Protein AF-U2RHC7-F1 (afdb_monomer)

Nearest PDB structures (foldseek):
  1wos-assembly1_A  TM=4.453E-01  e=1.044E+00  Thermotoga maritima
  6vl7-assembly1_B  TM=4.200E-01  e=6.538E-01  Pseudoalteromonas luteoviolacea DSM 6061
  6ubn-assembly1_B  TM=4.205E-01  e=1.107E+00  Pseudoalteromonas luteoviolacea DSM 6061
  6vmv-assembly1_D  TM=4.189E-01  e=1.398E+00  Pseudoalteromonas luteoviolacea DSM 6061
  8pk5-assembly1_A  TM=2.889E-01  e=1.107E+00  Homo sapiens

Secondary structure (DSSP, 8-state):
------PPPPP---S---S-HHHHHHHHHT--EEEEE-TTSS-EEEEETTEEEEE--S----TTSSS-----EEEEEGGGTEEEEEEEE-S-HHHHHHHTTEEE-SSSEEEEEEE-TTS-EEEEEEEEEEETTEEEEEE-TT--HHHHHHHHHHTTT-

Sequence (158 aa):
MQGEGLLPPPELKNNTYHGNNKKINSLILSGNKKKMRIKNTNKEILVPEGFDLRESPIFLFNNSLSSVKPLRFYLYYKNEERPLPLYIYTENFEEFSKKENLVKINENTYFNKFEDNSKKIKLDQIIKKIDDNIFAVVNIADMKDISKNFFLELMKDW

Organism: Leptotrichia wadei (strain F0279) (NCBI:txid888055)

Mean predicted aligned error: 10.6 Å

Radius of gyration: 17.32 Å; Cα contacts (8 Å, |Δi|>4): 243; chains: 1; bounding box: 54×44×41 Å

Solvent-accessible surface area (backbone atoms only — not comparable to full-atom values): 9497 Å² total; per-residue (Å²): 137,88,83,78,88,75,73,75,79,78,78,86,76,62,90,50,87,84,64,69,57,68,62,55,50,49,37,56,72,63,70,51,58,40,83,40,70,46,83,99,56,97,49,67,33,47,42,34,60,64,52,47,82,42,74,44,86,62,67,77,82,55,86,82,47,100,57,90,64,75,49,47,29,30,42,28,36,63,92,73,74,39,74,48,70,36,35,37,43,80,49,54,42,68,69,50,50,74,76,42,59,62,43,79,76,52,102,47,34,30,34,35,54,43,72,47,100,83,73,46,81,40,66,35,29,46,34,37,49,66,46,70,44,28,33,37,42,29,71,39,71,70,53,57,68,72,59,52,55,50,53,5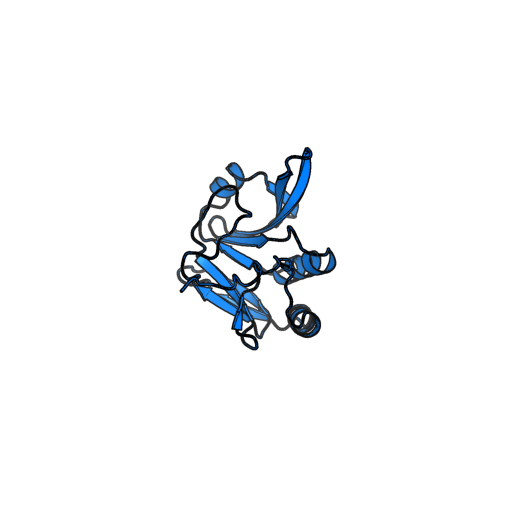2,62,55,51,60,72,69

Foldseek 3Di:
DDDDPDDPDDPPPDPPDPDPCVVVLCQLVVPAWDWDDDPPDPDIFTAGPQKDKDADPQDPAPPPQPDGDGFGIFIARNVVRGTAQKTKFQAFVVVSCVRFQWDDDDDFKTFTWDQDPVRDTARQWIKGDRDRGMIMIGGCRRPDVVVVVSVCSRRVRD

Structure (mmCIF, N/CA/C/O backbone):
data_AF-U2RHC7-F1
#
_entry.id   AF-U2RHC7-F1
#
loop_
_atom_site.group_PDB
_atom_site.id
_atom_site.type_symbol
_atom_site.label_atom_id
_atom_site.label_alt_id
_atom_site.label_comp_id
_atom_site.label_asym_id
_atom_site.label_entity_id
_atom_site.label_seq_id
_atom_site.pdbx_PDB_ins_code
_atom_site.Cartn_x
_atom_site.Cartn_y
_atom_site.Cartn_z
_atom_site.occupancy
_atom_site.B_iso_or_equiv
_atom_site.auth_seq_id
_atom_site.auth_comp_id
_atom_site.auth_asym_id
_atom_site.auth_atom_id
_atom_site.pdbx_PDB_model_num
ATOM 1 N N . MET A 1 1 ? 41.673 -30.422 16.902 1.00 54.91 1 MET A N 1
ATOM 2 C CA . MET A 1 1 ? 40.208 -30.217 16.990 1.00 54.91 1 MET A CA 1
ATOM 3 C C . MET A 1 1 ? 39.956 -28.901 17.718 1.00 54.91 1 MET A C 1
ATOM 5 O O . MET A 1 1 ? 40.801 -28.559 18.531 1.00 54.91 1 MET A O 1
ATOM 9 N N . GLN A 1 2 ? 38.822 -28.241 17.431 1.00 48.22 2 GLN A N 1
ATOM 10 C CA . GLN A 1 2 ? 38.452 -26.821 17.655 1.00 48.22 2 GLN A CA 1
ATOM 11 C C . GLN A 1 2 ? 38.946 -25.917 16.507 1.00 48.22 2 GLN A C 1
ATOM 13 O O . GLN A 1 2 ? 40.134 -25.655 16.404 1.00 48.22 2 GLN A O 1
ATOM 18 N N . GLY A 1 3 ? 38.144 -25.483 15.536 1.00 41.88 3 GLY A N 1
ATOM 19 C CA . GLY A 1 3 ? 36.686 -25.406 15.450 1.00 41.88 3 GLY A CA 1
ATOM 20 C C . GLY A 1 3 ? 36.286 -23.941 15.298 1.00 41.88 3 GLY A C 1
ATOM 21 O O . GLY A 1 3 ? 36.346 -23.200 16.265 1.00 41.88 3 GLY A O 1
ATOM 22 N N . GLU A 1 4 ? 35.895 -23.589 14.073 1.00 41.47 4 GLU A N 1
ATOM 23 C CA . GLU A 1 4 ? 35.060 -22.436 13.709 1.00 41.47 4 GLU A CA 1
ATOM 24 C C . GLU A 1 4 ? 35.689 -21.039 13.823 1.00 41.47 4 GLU A C 1
ATOM 26 O O . GLU A 1 4 ? 35.523 -20.297 14.788 1.00 41.47 4 GLU A O 1
ATOM 31 N N . GLY A 1 5 ? 36.334 -20.633 12.723 1.00 48.38 5 GLY A N 1
ATOM 32 C CA . GLY A 1 5 ? 36.429 -19.225 12.360 1.00 48.38 5 GLY A CA 1
ATOM 33 C C . GLY A 1 5 ? 35.021 -18.677 12.136 1.00 48.38 5 GLY A C 1
ATOM 34 O O . GLY A 1 5 ? 34.437 -18.870 11.071 1.00 48.38 5 GLY A O 1
ATOM 35 N N . LEU A 1 6 ? 34.467 -18.036 13.163 1.00 47.91 6 LEU A N 1
ATOM 36 C CA . LEU A 1 6 ? 33.219 -17.295 13.056 1.00 47.91 6 LEU A CA 1
ATOM 37 C C . LEU A 1 6 ? 33.412 -16.187 12.017 1.00 47.91 6 LEU A C 1
ATOM 39 O O . LEU A 1 6 ? 34.231 -15.283 12.197 1.00 47.91 6 LEU A O 1
ATOM 43 N N . LEU A 1 7 ? 32.663 -16.269 10.916 1.00 46.38 7 LEU A N 1
ATOM 44 C CA . LEU A 1 7 ? 32.474 -15.131 10.024 1.00 46.38 7 LEU A CA 1
ATOM 45 C C . LEU A 1 7 ? 31.970 -13.946 10.864 1.00 46.38 7 LEU A C 1
ATOM 47 O O . LEU A 1 7 ? 31.135 -14.154 11.752 1.00 46.38 7 LEU A O 1
ATOM 51 N N . PRO A 1 8 ? 32.449 -12.713 10.613 1.00 42.97 8 PRO A N 1
ATOM 52 C CA . PRO A 1 8 ? 31.910 -11.549 11.296 1.00 42.97 8 PRO A CA 1
ATOM 53 C C . PRO A 1 8 ? 30.392 -11.498 11.062 1.00 42.97 8 PRO A C 1
ATOM 55 O O . PRO A 1 8 ? 29.935 -11.869 9.973 1.00 42.97 8 PRO A O 1
ATOM 58 N N . PRO A 1 9 ? 29.596 -11.064 12.056 1.00 42.81 9 PRO A N 1
ATOM 59 C CA . PRO A 1 9 ? 28.169 -10.886 11.847 1.00 42.81 9 PRO A CA 1
ATOM 60 C C . PRO A 1 9 ? 27.977 -9.954 10.643 1.00 42.81 9 PRO A C 1
ATOM 62 O O . PRO A 1 9 ? 28.719 -8.973 10.515 1.00 42.81 9 PRO A O 1
ATOM 65 N N . PRO A 1 10 ? 27.039 -10.254 9.729 1.00 35.28 10 PRO A N 1
ATOM 66 C CA . PRO A 1 10 ? 26.828 -9.407 8.570 1.00 35.28 10 PRO A CA 1
ATOM 67 C C . PRO A 1 10 ? 26.472 -8.002 9.055 1.00 35.28 10 PRO A C 1
ATOM 69 O O . PRO A 1 10 ? 25.579 -7.832 9.887 1.00 35.28 10 PRO A O 1
ATOM 72 N N . GLU A 1 11 ? 27.180 -6.995 8.541 1.00 35.78 11 GLU A N 1
ATOM 73 C CA . GLU A 1 11 ? 26.781 -5.606 8.727 1.00 35.78 11 GLU A CA 1
ATOM 74 C C . GLU A 1 11 ? 25.315 -5.471 8.306 1.00 35.78 11 GLU A C 1
ATOM 76 O O . GLU A 1 11 ? 24.948 -5.824 7.180 1.00 35.78 11 GLU A O 1
ATOM 81 N N . LEU A 1 12 ? 24.484 -4.931 9.200 1.00 40.53 12 LEU A N 1
ATOM 82 C CA . LEU A 1 12 ? 23.160 -4.412 8.871 1.00 40.53 12 LEU A CA 1
ATOM 83 C C . LEU A 1 12 ? 23.344 -3.229 7.911 1.00 40.53 12 LEU A C 1
ATOM 85 O O . LEU A 1 12 ? 23.286 -2.061 8.290 1.00 40.53 12 LEU A O 1
ATOM 89 N N . LYS A 1 13 ? 23.604 -3.526 6.637 1.00 32.19 13 LYS A N 1
ATOM 90 C CA . LYS A 1 13 ? 23.530 -2.548 5.559 1.00 32.19 13 LYS A CA 1
ATOM 91 C C . LYS A 1 13 ? 22.058 -2.252 5.331 1.00 32.19 13 LYS A C 1
ATOM 93 O O . LYS A 1 13 ? 21.382 -2.970 4.607 1.00 32.19 13 LYS A O 1
ATOM 98 N N . ASN A 1 14 ? 21.604 -1.222 6.042 1.00 32.25 14 ASN A N 1
ATOM 99 C CA . ASN A 1 14 ? 20.508 -0.310 5.741 1.00 32.25 14 ASN A CA 1
ATOM 100 C C . ASN A 1 14 ? 19.446 -0.855 4.773 1.00 32.25 14 ASN A C 1
ATOM 102 O O . ASN A 1 14 ? 19.696 -1.010 3.578 1.00 32.25 14 ASN A O 1
ATOM 106 N N . ASN A 1 15 ? 18.210 -0.969 5.267 1.00 33.28 15 ASN A N 1
ATOM 107 C CA . ASN A 1 15 ? 16.969 -1.206 4.511 1.00 33.28 15 ASN A CA 1
ATOM 108 C C . ASN A 1 15 ? 16.627 -0.098 3.487 1.00 33.28 15 ASN A C 1
ATOM 110 O O . ASN A 1 15 ? 15.478 0.090 3.088 1.00 33.28 15 ASN A O 1
ATOM 114 N N . THR A 1 16 ? 17.621 0.641 3.009 1.00 39.03 16 THR A N 1
ATOM 115 C CA . THR A 1 16 ? 17.510 1.469 1.824 1.00 39.03 16 THR A CA 1
ATOM 116 C C . THR A 1 16 ? 17.397 0.570 0.607 1.00 39.03 16 THR A C 1
ATOM 118 O O . THR A 1 16 ? 18.320 -0.135 0.221 1.00 39.03 16 THR A O 1
ATOM 121 N N . TYR A 1 17 ? 16.244 0.615 -0.035 1.00 46.31 17 TYR A N 1
ATOM 122 C CA . TYR A 1 17 ? 16.046 0.167 -1.402 1.00 46.31 17 TYR A CA 1
ATOM 123 C C . TYR A 1 17 ? 17.265 0.482 -2.314 1.00 46.31 17 TYR A C 1
ATOM 125 O O . TYR A 1 17 ? 17.527 1.635 -2.659 1.00 46.31 17 TYR A O 1
ATOM 133 N N . HIS A 1 18 ? 18.019 -0.563 -2.679 1.00 44.16 18 HIS A N 1
ATOM 134 C CA . HIS A 1 18 ? 19.231 -0.536 -3.520 1.00 44.16 18 HIS A CA 1
ATOM 135 C C . HIS A 1 18 ? 18.929 -0.936 -4.982 1.00 44.16 18 HIS A C 1
ATOM 137 O O . HIS A 1 18 ? 19.718 -1.645 -5.602 1.00 44.16 18 HIS A O 1
ATOM 143 N N . GLY A 1 19 ? 17.733 -0.638 -5.500 1.00 51.06 19 GLY A N 1
ATOM 144 C CA . GLY A 1 19 ? 17.363 -0.953 -6.888 1.00 51.06 19 GLY A CA 1
ATOM 145 C C . GLY A 1 19 ? 17.966 0.047 -7.877 1.00 51.06 19 GLY A C 1
ATOM 146 O O . GLY A 1 19 ? 18.536 1.065 -7.473 1.00 51.06 19 GLY A O 1
ATOM 147 N N . ASN A 1 20 ? 17.811 -0.181 -9.187 1.00 61.59 20 ASN A N 1
ATOM 148 C CA . ASN A 1 20 ? 18.070 0.878 -10.168 1.00 61.59 20 ASN A CA 1
ATOM 149 C C . ASN A 1 20 ? 16.957 1.939 -10.086 1.00 61.59 20 ASN A C 1
ATOM 151 O O . ASN A 1 20 ? 16.036 1.988 -10.907 1.00 61.59 20 ASN A O 1
ATOM 155 N N . ASN A 1 21 ? 17.054 2.799 -9.068 1.00 62.97 21 ASN A N 1
ATOM 156 C CA . ASN A 1 21 ? 16.058 3.816 -8.735 1.00 62.97 21 ASN A CA 1
ATOM 157 C C . ASN A 1 21 ? 15.745 4.704 -9.941 1.00 62.97 21 ASN A C 1
ATOM 159 O O . ASN A 1 21 ? 14.599 5.075 -10.132 1.00 62.97 21 ASN A O 1
ATOM 163 N N . LYS A 1 22 ? 16.721 4.986 -10.815 1.00 66.81 22 LYS A N 1
ATOM 164 C CA . LYS A 1 22 ? 16.485 5.790 -12.023 1.00 66.81 22 LYS A CA 1
ATOM 165 C C . LYS A 1 22 ? 15.479 5.131 -12.969 1.00 66.81 22 LYS A C 1
ATOM 167 O O . LYS A 1 22 ? 14.553 5.799 -13.419 1.00 66.81 22 LYS A O 1
ATOM 172 N N . LYS A 1 23 ? 15.628 3.832 -13.247 1.00 70.94 23 LYS A N 1
ATOM 173 C CA . LYS A 1 23 ? 14.730 3.102 -14.158 1.00 70.94 23 LYS A CA 1
ATOM 174 C C . LYS A 1 23 ? 13.331 2.950 -13.563 1.00 70.94 23 LYS A C 1
ATOM 176 O O . LYS A 1 23 ? 12.343 3.161 -14.253 1.00 70.94 23 LYS A O 1
ATOM 181 N N . ILE A 1 24 ? 13.251 2.640 -12.274 1.00 71.25 24 ILE A N 1
ATOM 182 C CA . ILE A 1 24 ? 11.979 2.444 -11.568 1.00 71.25 24 ILE A CA 1
ATOM 183 C C . ILE A 1 24 ? 11.229 3.770 -11.388 1.00 71.25 24 ILE A C 1
ATOM 185 O O . ILE A 1 24 ? 10.031 3.831 -11.661 1.00 71.25 24 ILE A O 1
ATOM 189 N N . ASN A 1 25 ? 11.938 4.852 -11.060 1.00 68.81 25 ASN A N 1
ATOM 190 C CA . ASN A 1 25 ? 11.371 6.200 -11.054 1.00 68.81 25 ASN A CA 1
ATOM 191 C C . ASN A 1 25 ? 10.879 6.589 -12.449 1.00 68.81 25 ASN A C 1
ATOM 193 O O . ASN A 1 25 ? 9.768 7.086 -12.577 1.00 68.81 25 ASN A O 1
ATOM 197 N N . SER A 1 26 ? 11.658 6.314 -13.501 1.00 72.50 26 SER A N 1
ATOM 198 C CA . SER A 1 26 ? 11.240 6.603 -14.875 1.00 72.50 26 SER A CA 1
ATOM 199 C C . SER A 1 26 ? 9.975 5.844 -15.275 1.00 72.50 26 SER A C 1
ATOM 201 O O . SER A 1 26 ? 9.137 6.423 -15.952 1.00 72.50 26 SER A O 1
ATOM 203 N N . LEU A 1 27 ? 9.815 4.580 -14.869 1.00 74.12 27 LEU A N 1
ATOM 204 C CA . LEU A 1 27 ? 8.605 3.800 -15.155 1.00 74.12 27 LEU A CA 1
ATOM 205 C C . LEU A 1 27 ? 7.378 4.386 -14.455 1.00 74.12 27 LEU A C 1
ATOM 207 O O . LEU A 1 27 ? 6.340 4.567 -15.083 1.00 74.12 27 LEU A O 1
ATOM 211 N N . ILE A 1 28 ? 7.511 4.746 -13.180 1.00 72.75 28 ILE A N 1
ATOM 212 C CA . ILE A 1 28 ? 6.417 5.330 -12.394 1.00 72.75 28 ILE A CA 1
ATOM 213 C C . ILE A 1 28 ? 6.013 6.709 -12.912 1.00 72.75 28 ILE A C 1
ATOM 215 O O . ILE A 1 28 ? 4.823 7.002 -13.011 1.00 72.75 28 ILE A O 1
ATOM 219 N N . LEU A 1 29 ? 6.994 7.517 -13.309 1.00 72.44 29 LEU A N 1
ATOM 220 C CA . LEU A 1 29 ? 6.779 8.858 -13.849 1.00 72.44 29 LEU A CA 1
ATOM 221 C C . LEU A 1 29 ? 6.404 8.863 -15.339 1.00 72.44 29 LEU A C 1
ATOM 223 O O . LEU A 1 29 ? 5.986 9.899 -15.843 1.00 72.44 29 LEU A O 1
ATOM 227 N N . SER A 1 30 ? 6.527 7.733 -16.050 1.00 76.62 30 SER A N 1
ATOM 228 C CA . SER A 1 30 ? 6.186 7.644 -17.481 1.00 76.62 30 SER A CA 1
ATOM 229 C C . SER A 1 30 ? 4.695 7.829 -17.768 1.00 76.62 30 SER A C 1
ATOM 231 O O . SER A 1 30 ? 4.319 8.049 -18.914 1.00 76.62 30 SER A O 1
ATOM 233 N N . GLY A 1 31 ? 3.839 7.703 -16.748 1.00 70.81 31 GLY A N 1
ATOM 234 C CA . GLY A 1 31 ? 2.384 7.769 -16.888 1.00 70.81 31 GLY A CA 1
ATOM 235 C C . GLY A 1 31 ? 1.746 6.501 -17.468 1.00 70.81 31 GLY A C 1
ATOM 236 O O . GLY A 1 31 ? 0.536 6.331 -17.334 1.00 70.81 31 GLY A O 1
ATOM 237 N N . ASN A 1 32 ? 2.531 5.576 -18.031 1.00 85.12 32 ASN A N 1
ATOM 238 C CA . ASN A 1 32 ? 2.027 4.305 -18.548 1.00 85.12 32 ASN A CA 1
ATOM 239 C C . ASN A 1 32 ? 1.640 3.384 -17.388 1.00 85.12 32 ASN A C 1
ATOM 241 O O . ASN A 1 32 ? 2.493 2.824 -16.690 1.00 85.12 32 ASN A O 1
ATOM 245 N N . LYS A 1 33 ? 0.331 3.246 -17.172 1.00 89.38 33 LYS A N 1
ATOM 246 C CA . LYS A 1 33 ? -0.260 2.451 -16.095 1.00 89.38 33 LYS A CA 1
ATOM 247 C C . LYS A 1 33 ? -1.209 1.417 -16.675 1.00 89.38 33 LYS A C 1
ATOM 249 O O . LYS A 1 33 ? -1.959 1.686 -17.608 1.00 89.38 33 LYS A O 1
ATOM 254 N N . LYS A 1 34 ? -1.224 0.245 -16.054 1.00 91.62 34 LYS A N 1
ATOM 255 C CA . LYS A 1 34 ? -2.187 -0.820 -16.313 1.00 91.62 34 LYS A CA 1
ATOM 256 C C . LYS A 1 34 ? -3.130 -0.972 -15.129 1.00 91.62 34 LYS A C 1
ATOM 258 O O . LYS A 1 34 ? -2.739 -0.802 -13.973 1.00 91.62 34 LYS A O 1
ATOM 263 N N . LYS A 1 35 ? -4.371 -1.354 -15.418 1.00 92.69 35 LYS A N 1
ATOM 264 C CA . LYS A 1 35 ? -5.314 -1.774 -14.382 1.00 92.69 35 LYS A CA 1
ATOM 265 C C . LYS A 1 35 ? -4.919 -3.144 -13.857 1.00 92.69 35 LYS A C 1
ATOM 267 O O . LYS A 1 35 ? -4.587 -4.050 -14.620 1.00 92.69 35 LYS A O 1
ATOM 272 N N . MET A 1 36 ? -4.959 -3.283 -12.544 1.00 90.50 36 MET A N 1
ATOM 273 C CA . MET A 1 36 ? -4.659 -4.521 -11.851 1.00 90.50 36 MET A CA 1
ATOM 274 C C . MET A 1 36 ? -5.734 -4.804 -10.820 1.00 90.50 36 MET A C 1
ATOM 276 O O . MET A 1 36 ? -5.927 -4.023 -9.891 1.00 90.50 36 MET A O 1
ATOM 280 N N . ARG A 1 37 ? -6.411 -5.943 -10.969 1.00 90.44 37 ARG A N 1
ATOM 281 C CA . ARG A 1 37 ? -7.380 -6.420 -9.988 1.00 90.44 37 ARG A CA 1
ATOM 282 C C . ARG A 1 37 ? -6.652 -6.972 -8.769 1.00 90.44 37 ARG A C 1
ATOM 284 O O . ARG A 1 37 ? -5.789 -7.841 -8.899 1.00 90.44 37 ARG A O 1
ATOM 291 N N . ILE A 1 38 ? -7.034 -6.514 -7.584 1.00 86.88 38 ILE A N 1
ATOM 292 C CA . ILE A 1 38 ? -6.567 -7.107 -6.332 1.00 86.88 38 ILE A CA 1
ATOM 293 C C . ILE A 1 38 ? -7.279 -8.453 -6.192 1.00 86.88 38 ILE A C 1
ATOM 295 O O . ILE A 1 38 ? -8.510 -8.512 -6.105 1.00 86.88 38 ILE A O 1
ATOM 299 N N . LYS A 1 39 ? -6.509 -9.546 -6.242 1.00 82.44 39 LYS A N 1
ATOM 300 C CA . LYS A 1 39 ? -7.035 -10.917 -6.238 1.00 82.44 39 LYS A CA 1
ATOM 301 C C . LYS A 1 39 ? -7.970 -11.129 -5.041 1.00 82.44 39 LYS A C 1
ATOM 303 O O . LYS A 1 39 ? -7.735 -10.607 -3.956 1.00 82.44 39 LYS A O 1
ATOM 308 N N . ASN A 1 40 ? -9.041 -11.892 -5.256 1.00 81.75 40 ASN A N 1
ATOM 309 C CA . ASN A 1 40 ? -10.118 -12.128 -4.283 1.00 81.75 40 ASN A CA 1
ATOM 310 C C . ASN A 1 40 ? -10.923 -10.872 -3.889 1.00 81.75 40 ASN A C 1
ATOM 312 O O . ASN A 1 40 ? -11.631 -10.886 -2.887 1.00 81.75 40 ASN A O 1
ATOM 316 N N . THR A 1 41 ? -10.852 -9.795 -4.678 1.00 82.88 41 THR A N 1
ATOM 317 C CA . THR A 1 41 ? -11.681 -8.590 -4.510 1.00 82.88 41 THR A CA 1
ATOM 318 C C . THR A 1 41 ? -12.217 -8.117 -5.867 1.00 82.88 41 THR A C 1
ATOM 320 O O . THR A 1 41 ? -11.746 -8.560 -6.916 1.00 82.88 41 THR A O 1
ATOM 323 N N . ASN A 1 42 ? -13.190 -7.204 -5.877 1.00 88.25 42 ASN A N 1
ATOM 324 C CA . ASN A 1 42 ? -13.666 -6.532 -7.099 1.00 88.25 42 ASN A CA 1
ATOM 325 C C . ASN A 1 42 ? -12.987 -5.172 -7.333 1.00 88.25 42 ASN A C 1
ATOM 327 O O . ASN A 1 42 ? -13.469 -4.379 -8.135 1.00 88.25 42 ASN A O 1
ATOM 331 N N . LYS A 1 43 ? -11.901 -4.879 -6.609 1.00 89.94 43 LYS A N 1
ATOM 332 C CA . LYS A 1 43 ? -11.207 -3.594 -6.681 1.00 89.94 43 LYS A CA 1
ATOM 333 C C . LYS A 1 43 ? -10.021 -3.674 -7.629 1.00 89.94 43 LYS A C 1
ATOM 335 O O . LYS A 1 43 ? -9.326 -4.690 -7.706 1.00 89.94 43 LYS A O 1
ATOM 340 N N . GLU A 1 44 ? -9.808 -2.578 -8.340 1.00 91.38 44 GLU A N 1
ATOM 341 C CA . GLU A 1 44 ? -8.722 -2.401 -9.292 1.00 91.38 44 GLU A CA 1
ATOM 342 C C . GLU A 1 44 ? -7.875 -1.202 -8.881 1.00 91.38 44 GLU A C 1
ATOM 344 O O . GLU A 1 44 ? -8.406 -0.211 -8.389 1.00 91.38 44 GLU A O 1
ATOM 349 N N . ILE A 1 45 ? -6.568 -1.295 -9.112 1.00 89.94 45 ILE A N 1
ATOM 350 C CA . ILE A 1 45 ? -5.610 -0.202 -8.926 1.00 89.94 45 ILE A CA 1
ATOM 351 C C . ILE A 1 45 ? -4.831 0.040 -10.220 1.00 89.94 45 ILE A C 1
ATOM 353 O O . ILE A 1 45 ? -4.631 -0.880 -11.021 1.00 89.94 45 ILE A O 1
ATOM 357 N N . LEU A 1 46 ? -4.385 1.279 -10.431 1.00 90.81 46 LEU A N 1
ATOM 358 C CA . LEU A 1 46 ? -3.573 1.664 -11.585 1.00 90.81 46 LEU A CA 1
ATOM 359 C C . LEU A 1 46 ? -2.084 1.560 -11.269 1.00 90.81 46 LEU A C 1
ATOM 361 O O . LEU A 1 46 ? -1.488 2.436 -10.650 1.00 90.81 46 LEU A O 1
ATOM 365 N N . VAL A 1 47 ? -1.460 0.490 -11.735 1.00 88.06 47 VAL A N 1
ATOM 366 C CA . VAL A 1 47 ? -0.061 0.177 -11.447 1.00 88.06 47 VAL A CA 1
ATOM 367 C C . VAL A 1 47 ? 0.795 0.486 -12.679 1.00 88.06 47 VAL A C 1
ATOM 369 O O . VAL A 1 47 ? 0.390 0.121 -13.782 1.00 88.06 47 VAL A O 1
ATOM 372 N N . PRO A 1 48 ? 1.977 1.111 -12.541 1.00 86.94 48 PRO A N 1
ATOM 373 C CA . PRO A 1 48 ? 2.858 1.347 -13.677 1.00 86.94 48 PRO A CA 1
ATOM 374 C C . PRO A 1 48 ? 3.232 0.055 -14.409 1.00 86.94 48 PRO A C 1
ATOM 376 O O . PRO A 1 48 ? 3.401 -1.013 -13.806 1.00 86.94 48 PRO A O 1
ATOM 379 N N . GLU A 1 49 ? 3.389 0.152 -15.725 1.00 87.06 49 GLU A N 1
ATOM 380 C CA . GLU A 1 49 ? 3.851 -0.977 -16.525 1.00 87.06 49 GLU A CA 1
ATOM 381 C C . GLU A 1 49 ? 5.233 -1.466 -16.053 1.00 87.06 49 GLU A C 1
ATOM 383 O O . GLU A 1 49 ? 6.102 -0.693 -15.653 1.00 87.06 49 GLU A O 1
ATOM 388 N N . GLY A 1 50 ? 5.427 -2.787 -16.040 1.00 84.81 50 GLY A N 1
ATOM 389 C CA . GLY A 1 50 ? 6.624 -3.430 -15.479 1.00 84.81 50 GLY A CA 1
ATOM 390 C C . GLY A 1 50 ? 6.513 -3.828 -14.002 1.00 84.81 50 GLY A C 1
ATOM 391 O O . GLY A 1 50 ? 7.320 -4.637 -13.541 1.00 84.81 50 GLY A O 1
ATOM 392 N N . PHE A 1 51 ? 5.493 -3.354 -13.283 1.00 87.38 51 PHE A N 1
ATOM 393 C CA . PHE A 1 51 ? 5.154 -3.844 -11.944 1.00 87.38 5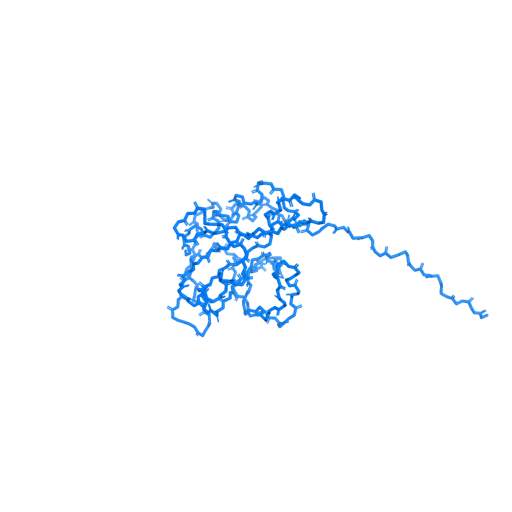1 PHE A CA 1
ATOM 394 C C . PHE A 1 51 ? 4.004 -4.839 -11.979 1.00 87.38 51 PHE A C 1
ATOM 396 O O . PHE A 1 51 ? 3.243 -4.911 -12.948 1.00 87.38 51 PHE A O 1
ATOM 403 N N . ASP A 1 52 ? 3.886 -5.644 -10.931 1.00 88.50 52 ASP A N 1
ATOM 404 C CA . ASP A 1 52 ? 2.831 -6.640 -10.794 1.00 88.50 52 ASP A CA 1
ATOM 405 C C . ASP A 1 52 ? 2.585 -6.969 -9.319 1.00 88.50 52 ASP A C 1
ATOM 407 O O . ASP A 1 52 ? 3.389 -6.619 -8.452 1.00 88.50 52 ASP A O 1
ATOM 411 N N . LEU A 1 53 ? 1.440 -7.579 -9.034 1.00 87.31 53 LEU A N 1
ATOM 412 C CA . LEU A 1 53 ? 0.967 -7.844 -7.680 1.00 87.31 53 LEU A CA 1
ATOM 413 C C . LEU A 1 53 ? 1.140 -9.334 -7.382 1.00 87.31 53 LEU A C 1
ATOM 415 O O . LEU A 1 53 ? 0.612 -10.174 -8.109 1.00 87.31 53 LEU A O 1
ATOM 419 N N . ARG A 1 54 ? 1.877 -9.670 -6.321 1.00 84.56 54 ARG A N 1
ATOM 420 C CA . ARG A 1 54 ? 2.049 -11.056 -5.856 1.00 84.56 54 ARG A CA 1
ATOM 421 C C . ARG A 1 54 ? 1.426 -11.226 -4.478 1.00 84.56 54 ARG A C 1
ATOM 423 O O . ARG A 1 54 ? 1.435 -10.301 -3.665 1.00 84.56 54 ARG A O 1
ATOM 430 N N . GLU A 1 55 ? 0.884 -12.415 -4.229 1.00 77.94 55 GLU A N 1
ATOM 431 C CA . GLU A 1 55 ? 0.517 -12.833 -2.875 1.00 77.94 55 GLU A CA 1
ATOM 432 C C . GLU A 1 55 ? 1.787 -12.941 -2.038 1.00 77.94 55 GLU A C 1
ATOM 434 O O . GLU A 1 55 ? 2.793 -13.499 -2.482 1.00 77.94 55 GLU A O 1
ATOM 439 N N . SER A 1 56 ? 1.755 -12.366 -0.839 1.00 69.44 56 SER A N 1
ATOM 440 C CA . SER A 1 56 ? 2.890 -12.456 0.070 1.00 69.44 56 SER A CA 1
ATOM 441 C C . SER A 1 56 ? 2.974 -13.878 0.631 1.00 69.44 56 SER A C 1
ATOM 443 O O . SER A 1 56 ? 1.960 -14.380 1.124 1.00 69.44 56 SER A O 1
ATOM 445 N N . PRO A 1 57 ? 4.149 -14.534 0.621 1.00 61.09 57 PRO A N 1
ATOM 446 C CA . PRO A 1 57 ? 4.363 -15.786 1.337 1.00 61.09 57 PRO A CA 1
ATOM 447 C C . PRO A 1 57 ? 4.445 -15.510 2.850 1.00 61.09 57 PRO A C 1
ATOM 449 O O . PRO A 1 57 ? 5.502 -15.622 3.450 1.00 61.09 57 PRO A O 1
ATOM 452 N N . ILE A 1 58 ? 3.318 -15.091 3.437 1.00 52.81 58 ILE A N 1
ATOM 453 C CA . ILE A 1 58 ? 2.893 -15.059 4.852 1.00 52.81 58 ILE A CA 1
ATOM 454 C C . ILE A 1 58 ? 3.809 -14.337 5.881 1.00 52.81 58 ILE A C 1
ATOM 456 O O . ILE A 1 58 ? 3.290 -13.849 6.879 1.00 52.81 58 ILE A O 1
ATOM 460 N N . PHE A 1 59 ? 5.111 -14.128 5.651 1.00 49.62 59 PHE A N 1
ATOM 461 C CA . PHE A 1 59 ? 6.061 -13.657 6.675 1.00 49.62 59 PHE A CA 1
ATOM 462 C C . PHE A 1 59 ? 7.121 -12.660 6.176 1.00 49.62 59 PHE A C 1
ATOM 464 O O . PHE A 1 59 ? 8.282 -12.718 6.579 1.00 49.62 59 PHE A O 1
ATOM 471 N N . LEU A 1 60 ? 6.754 -11.688 5.338 1.00 46.28 60 LEU A N 1
ATOM 472 C CA . LEU A 1 60 ? 7.587 -10.484 5.248 1.00 46.28 60 LEU A CA 1
ATOM 473 C C . LEU A 1 60 ? 7.295 -9.637 6.497 1.00 46.28 60 LEU A C 1
ATOM 475 O O . LEU A 1 60 ? 6.244 -9.017 6.622 1.00 46.28 60 LEU A O 1
ATOM 479 N N . PHE A 1 61 ? 8.192 -9.700 7.480 1.00 43.44 61 PHE A N 1
ATOM 480 C CA . PHE A 1 61 ? 8.084 -8.952 8.729 1.00 43.44 61 PHE A CA 1
ATOM 481 C C . PHE A 1 61 ? 7.931 -7.459 8.437 1.00 43.44 61 PHE A C 1
ATOM 483 O O . PHE A 1 61 ? 8.879 -6.771 8.062 1.00 43.44 61 PHE A O 1
ATOM 490 N N . ASN A 1 62 ? 6.722 -6.943 8.626 1.00 46.75 62 ASN A N 1
ATOM 491 C CA . ASN A 1 62 ? 6.509 -5.516 8.723 1.00 46.75 62 ASN A CA 1
ATOM 492 C C . ASN A 1 62 ? 6.751 -5.121 10.187 1.00 46.75 62 ASN A C 1
ATOM 494 O O . ASN A 1 62 ? 5.812 -5.020 10.967 1.00 46.75 62 ASN A O 1
ATOM 498 N N . ASN A 1 63 ? 8.013 -4.877 10.553 1.00 46.81 63 ASN A N 1
ATOM 499 C CA . ASN A 1 63 ? 8.390 -4.312 11.862 1.00 46.81 63 ASN A CA 1
ATOM 500 C C . ASN A 1 63 ? 7.892 -2.867 12.067 1.00 46.81 63 ASN A C 1
ATOM 502 O O . ASN A 1 63 ? 8.274 -2.219 13.033 1.00 46.81 63 ASN A O 1
ATOM 506 N N . SER A 1 64 ? 7.100 -2.329 11.139 1.00 48.81 64 SER A N 1
ATOM 507 C CA . SER A 1 64 ? 6.613 -0.951 11.179 1.00 48.81 64 SER A CA 1
ATOM 508 C C . SER A 1 64 ? 5.116 -0.832 11.447 1.00 48.81 64 SER A C 1
ATOM 510 O O . SER A 1 64 ? 4.618 0.282 11.474 1.00 48.81 64 SER A O 1
ATOM 512 N N . LEU A 1 65 ? 4.389 -1.935 11.645 1.00 56.12 65 LEU A N 1
ATOM 513 C CA . LEU A 1 65 ? 3.071 -1.883 12.284 1.00 56.12 65 LEU A CA 1
ATOM 514 C C . LEU A 1 65 ? 3.221 -2.132 13.783 1.00 56.12 65 LEU A C 1
ATOM 516 O O . LEU A 1 65 ? 4.098 -2.890 14.196 1.00 56.12 65 LEU A O 1
ATOM 520 N N . SER A 1 66 ? 2.326 -1.555 14.589 1.00 53.16 66 SER A N 1
ATOM 521 C CA . SER A 1 66 ? 2.281 -1.815 16.037 1.00 53.16 66 SER A CA 1
ATOM 522 C C . SER A 1 66 ? 2.042 -3.301 16.368 1.00 53.16 66 SER A C 1
ATOM 524 O O . SER A 1 66 ? 2.338 -3.759 17.470 1.00 53.16 66 SER A O 1
ATOM 526 N N . SER A 1 67 ? 1.528 -4.072 15.401 1.00 53.34 67 SER A N 1
ATOM 527 C CA . SER A 1 67 ? 1.259 -5.506 15.499 1.00 53.34 67 SER A CA 1
ATOM 528 C C . SER A 1 67 ? 1.712 -6.254 14.240 1.00 53.34 67 SER A C 1
ATOM 530 O O . SER A 1 67 ? 1.545 -5.773 13.119 1.00 53.34 67 SER A O 1
ATOM 532 N N . VAL A 1 68 ? 2.268 -7.460 14.415 1.00 54.91 68 VAL A N 1
ATOM 533 C CA . VAL A 1 68 ? 2.598 -8.363 13.300 1.00 54.91 68 VAL A CA 1
ATOM 534 C C . VAL A 1 68 ? 1.300 -8.781 12.614 1.00 54.91 68 VAL A C 1
ATOM 536 O O . VAL A 1 68 ? 0.435 -9.393 13.240 1.00 54.91 68 VAL A O 1
ATOM 539 N N . LYS A 1 69 ? 1.165 -8.466 11.322 1.00 58.88 69 LYS A N 1
ATOM 540 C CA . LYS A 1 69 ? -0.017 -8.809 10.525 1.00 58.88 69 LYS A CA 1
ATOM 541 C C . LYS A 1 69 ? 0.351 -9.608 9.278 1.00 58.88 69 LYS A C 1
ATOM 543 O O . LYS A 1 69 ? 1.389 -9.332 8.671 1.00 58.88 69 LYS A O 1
ATOM 548 N N . PRO A 1 70 ? -0.497 -10.566 8.857 1.00 57.41 70 PRO A N 1
ATOM 549 C CA . PRO A 1 70 ? -0.282 -11.285 7.615 1.00 57.41 70 PRO A CA 1
ATOM 550 C C . PRO A 1 70 ? -0.432 -10.315 6.445 1.00 57.41 70 PRO A C 1
ATOM 552 O O . PRO A 1 70 ? -1.506 -9.774 6.174 1.00 57.41 70 PRO A O 1
ATOM 555 N N . LEU A 1 71 ? 0.672 -10.104 5.741 1.00 63.84 71 LEU A N 1
ATOM 556 C CA . LEU A 1 71 ? 0.673 -9.408 4.467 1.00 63.84 71 LEU A CA 1
ATOM 557 C C . LEU A 1 71 ? -0.146 -10.208 3.457 1.00 63.84 71 LEU A C 1
ATOM 559 O O . LEU A 1 71 ? 0.066 -11.409 3.307 1.00 63.84 71 LEU A O 1
ATOM 563 N N . ARG A 1 72 ? -1.064 -9.548 2.747 1.00 72.31 72 ARG A N 1
ATOM 564 C CA . ARG A 1 72 ? -1.866 -10.208 1.706 1.00 72.31 72 ARG A CA 1
ATOM 565 C C . ARG A 1 72 ? -1.172 -10.123 0.357 1.00 72.31 72 ARG A C 1
ATOM 567 O O . ARG A 1 72 ? -0.917 -11.151 -0.264 1.00 72.31 72 ARG A O 1
ATOM 574 N N . PHE A 1 73 ? -0.803 -8.915 -0.064 1.00 80.88 73 PHE A N 1
ATOM 575 C CA . PHE A 1 73 ? -0.124 -8.705 -1.340 1.00 80.88 73 PHE A CA 1
ATOM 576 C C . PHE A 1 73 ? 1.016 -7.696 -1.238 1.00 80.88 73 PHE A C 1
ATOM 578 O O . PHE A 1 73 ? 1.030 -6.844 -0.350 1.00 80.88 73 PHE A O 1
ATOM 585 N N . TYR A 1 74 ? 1.949 -7.769 -2.183 1.00 81.38 74 TYR A N 1
ATOM 586 C CA . TYR A 1 74 ? 3.013 -6.787 -2.358 1.00 81.38 74 TYR A CA 1
ATOM 587 C C . TYR A 1 74 ? 3.221 -6.478 -3.840 1.00 81.38 74 TYR A C 1
ATOM 589 O O . TYR A 1 74 ? 2.967 -7.318 -4.712 1.00 81.38 74 TYR A O 1
ATOM 597 N N . LEU A 1 75 ? 3.685 -5.260 -4.119 1.00 83.25 75 LEU A N 1
ATOM 598 C CA . LEU A 1 75 ? 4.043 -4.858 -5.474 1.00 83.25 75 LEU A CA 1
ATOM 599 C C . LEU A 1 75 ? 5.490 -5.261 -5.763 1.00 83.25 75 LEU A C 1
ATOM 601 O O . LEU A 1 75 ? 6.378 -5.002 -4.953 1.00 83.25 75 LEU A O 1
ATOM 605 N N . TYR A 1 76 ? 5.746 -5.880 -6.913 1.00 84.44 76 TYR A N 1
ATOM 606 C CA . TYR A 1 76 ? 7.091 -6.289 -7.317 1.00 84.44 76 TYR A CA 1
ATOM 607 C C . TYR A 1 76 ? 7.420 -5.802 -8.724 1.00 84.44 76 TYR A C 1
ATOM 609 O O . TYR A 1 76 ? 6.548 -5.709 -9.591 1.00 84.44 76 TYR A O 1
ATOM 617 N N . TYR A 1 77 ? 8.691 -5.480 -8.949 1.00 80.12 77 TYR A N 1
ATOM 618 C CA . TYR A 1 77 ? 9.191 -5.094 -10.263 1.00 80.12 77 TYR A CA 1
ATOM 619 C C . TYR A 1 77 ? 9.623 -6.343 -11.038 1.00 80.12 77 TYR A C 1
ATOM 621 O O . TYR A 1 77 ? 10.545 -7.039 -10.612 1.00 80.12 77 TYR A O 1
ATOM 629 N N . LYS A 1 78 ? 8.976 -6.631 -12.177 1.00 77.62 78 LYS A N 1
ATOM 630 C CA . LYS A 1 78 ? 9.161 -7.895 -12.918 1.00 77.62 78 LYS A CA 1
ATOM 631 C C . LYS A 1 78 ? 10.597 -8.137 -13.364 1.00 77.62 78 LYS A C 1
ATOM 633 O O . LYS A 1 78 ? 11.075 -9.258 -13.279 1.00 77.62 78 LYS A O 1
ATOM 638 N N . ASN A 1 79 ? 11.278 -7.089 -13.823 1.00 74.75 79 ASN A N 1
ATOM 639 C CA . ASN A 1 79 ? 12.596 -7.232 -14.447 1.00 74.75 79 ASN A CA 1
ATOM 640 C C . ASN A 1 79 ? 13.712 -7.564 -13.447 1.00 74.75 79 ASN A C 1
ATOM 642 O O . ASN A 1 79 ? 14.749 -8.066 -13.861 1.00 74.75 79 ASN A O 1
ATOM 646 N N . GLU A 1 80 ? 13.527 -7.255 -12.161 1.00 69.81 80 GLU A N 1
ATOM 647 C CA . GLU A 1 80 ? 14.515 -7.538 -11.105 1.00 69.81 80 GLU A CA 1
ATOM 648 C C . GLU A 1 80 ? 13.970 -8.523 -10.056 1.00 69.81 80 GLU A C 1
ATOM 650 O O . GLU A 1 80 ? 14.616 -8.739 -9.037 1.00 69.81 80 GLU A O 1
ATOM 655 N N . GLU A 1 81 ? 12.761 -9.065 -10.270 1.00 69.06 81 GLU A N 1
ATOM 656 C CA . GLU A 1 81 ? 12.003 -9.902 -9.321 1.00 69.06 81 GLU A CA 1
ATOM 657 C C . GLU A 1 81 ? 11.998 -9.387 -7.871 1.00 69.06 81 GLU A C 1
ATOM 659 O O . GLU A 1 81 ? 11.878 -10.143 -6.906 1.00 69.06 81 GLU A O 1
ATOM 664 N N . ARG A 1 82 ? 12.108 -8.068 -7.701 1.00 68.94 82 ARG A N 1
ATOM 665 C CA . ARG A 1 82 ? 12.335 -7.460 -6.394 1.00 68.94 82 ARG A CA 1
ATOM 666 C C . ARG A 1 82 ? 11.029 -6.921 -5.812 1.00 68.94 82 ARG A C 1
ATOM 668 O O . ARG A 1 82 ? 10.349 -6.147 -6.496 1.00 68.94 82 ARG A O 1
ATOM 675 N N . PRO A 1 83 ? 10.680 -7.270 -4.559 1.00 72.06 83 PRO A N 1
ATOM 676 C CA . PRO A 1 83 ? 9.562 -6.645 -3.869 1.00 72.06 83 PRO A CA 1
ATOM 677 C C . PRO A 1 83 ? 9.868 -5.169 -3.612 1.00 72.06 83 PRO A C 1
ATOM 679 O O . PRO A 1 83 ? 10.960 -4.808 -3.161 1.00 72.06 83 PRO A O 1
ATOM 682 N N . LEU A 1 84 ? 8.887 -4.313 -3.875 1.00 75.75 84 LEU A N 1
ATOM 683 C CA . LEU A 1 84 ? 8.868 -2.979 -3.304 1.00 75.75 84 LEU A CA 1
ATOM 684 C C . LEU A 1 84 ? 8.418 -3.071 -1.841 1.00 75.75 84 LEU A C 1
ATOM 686 O O . LEU A 1 84 ? 7.614 -3.941 -1.504 1.00 75.75 84 LEU A O 1
ATOM 690 N N . PRO A 1 85 ? 8.870 -2.149 -0.976 1.00 73.50 85 PRO A N 1
ATOM 691 C CA . PRO A 1 85 ? 8.397 -2.020 0.403 1.00 73.50 85 PRO A CA 1
ATOM 692 C C . PRO A 1 85 ? 6.984 -1.409 0.457 1.00 73.50 85 PRO A C 1
ATOM 694 O O . PRO A 1 85 ? 6.720 -0.509 1.248 1.00 73.50 85 PRO A O 1
ATOM 697 N N . LEU A 1 86 ? 6.095 -1.875 -0.423 1.00 80.44 86 LEU A N 1
ATOM 698 C CA . LEU A 1 86 ? 4.698 -1.502 -0.546 1.00 80.44 86 LEU A CA 1
ATOM 699 C C . LEU A 1 86 ? 3.854 -2.764 -0.424 1.00 80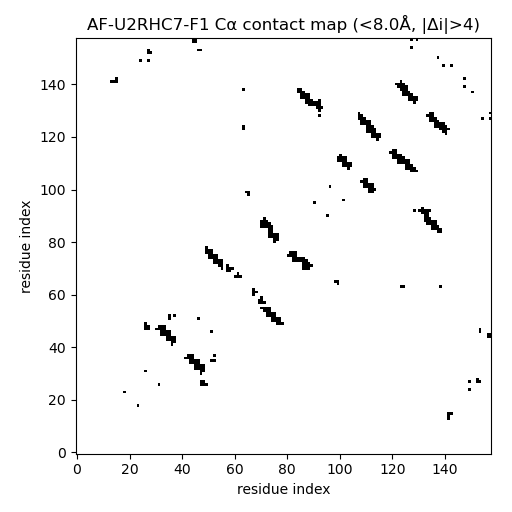.44 86 LEU A C 1
ATOM 701 O O . LEU A 1 86 ? 4.044 -3.739 -1.157 1.00 80.44 86 LEU A O 1
ATOM 705 N N . TYR A 1 87 ? 2.870 -2.691 0.455 1.00 83.44 87 TYR A N 1
ATOM 706 C CA . TYR A 1 87 ? 2.036 -3.810 0.846 1.00 83.44 87 TYR A CA 1
ATOM 707 C C . TYR A 1 87 ? 0.569 -3.447 0.714 1.00 83.44 87 TYR A C 1
ATOM 709 O O . TYR A 1 87 ? 0.199 -2.326 1.038 1.00 83.44 87 TYR A O 1
ATOM 717 N N . ILE A 1 88 ? -0.270 -4.384 0.283 1.00 86.44 88 ILE A N 1
ATOM 718 C CA . ILE A 1 88 ? -1.723 -4.206 0.240 1.00 86.44 88 ILE A CA 1
ATOM 719 C C . ILE A 1 88 ? -2.357 -5.116 1.286 1.00 86.44 88 ILE A C 1
ATOM 721 O O . ILE A 1 88 ? -2.131 -6.331 1.291 1.00 86.44 88 ILE A O 1
ATOM 725 N N . TYR A 1 89 ? -3.170 -4.512 2.144 1.00 86.19 89 TYR A N 1
ATOM 726 C CA . TYR A 1 89 ? -3.978 -5.178 3.153 1.00 86.19 89 TYR A CA 1
ATOM 727 C C . TYR A 1 89 ? -5.436 -5.216 2.714 1.00 86.19 89 TYR A C 1
ATOM 729 O O . TYR A 1 89 ? -5.928 -4.290 2.071 1.00 86.19 89 TYR A O 1
ATOM 737 N N . THR A 1 90 ? -6.118 -6.300 3.077 1.00 86.62 90 THR A N 1
ATOM 738 C CA . THR A 1 90 ? -7.557 -6.476 2.860 1.00 86.62 90 THR A CA 1
ATOM 739 C C . THR A 1 90 ? -8.245 -6.720 4.207 1.00 86.62 90 THR A C 1
ATOM 741 O O . THR A 1 90 ? -8.587 -7.857 4.546 1.00 86.62 90 THR A O 1
ATOM 744 N N . GLU A 1 91 ? -8.336 -5.674 5.021 1.00 86.00 91 GLU A N 1
ATOM 745 C CA . GLU A 1 91 ? -9.019 -5.652 6.319 1.00 86.00 91 GLU A CA 1
ATOM 746 C C . GLU A 1 91 ? -9.719 -4.301 6.503 1.00 86.00 91 GLU A C 1
ATOM 748 O O . GLU A 1 91 ? -9.429 -3.351 5.773 1.00 86.00 91 GLU A O 1
ATOM 753 N N . ASN A 1 92 ? -10.620 -4.210 7.481 1.00 90.75 92 ASN A N 1
ATOM 754 C CA . ASN A 1 92 ? -11.355 -2.983 7.758 1.00 90.75 92 ASN A CA 1
ATOM 755 C C . ASN A 1 92 ? -10.401 -1.833 8.145 1.00 90.75 92 ASN A C 1
ATOM 757 O O . ASN A 1 92 ? -9.673 -1.905 9.139 1.00 90.75 92 ASN A O 1
ATOM 761 N N . PHE A 1 93 ? -10.414 -0.762 7.352 1.00 91.00 93 PHE A N 1
ATOM 762 C CA . PHE A 1 93 ? -9.531 0.388 7.526 1.00 91.00 93 PHE A CA 1
ATOM 763 C C . PHE A 1 93 ? -9.850 1.178 8.796 1.00 91.00 93 PHE A C 1
ATOM 765 O O . PHE A 1 93 ? -8.942 1.694 9.442 1.00 91.00 93 PHE A O 1
ATOM 772 N N . GLU A 1 94 ? -11.124 1.276 9.176 1.00 90.56 94 GLU A N 1
ATOM 773 C CA . GLU A 1 94 ? -11.525 2.017 10.370 1.00 90.56 94 GLU A CA 1
ATOM 774 C C . GLU A 1 94 ? -10.977 1.339 11.634 1.00 90.56 94 GLU A C 1
ATOM 776 O O . GLU A 1 94 ? -10.341 1.991 12.464 1.00 90.56 94 GLU A O 1
ATOM 781 N N . GLU A 1 95 ? -11.130 0.020 11.748 1.00 89.12 95 GLU A N 1
ATOM 782 C CA . GLU A 1 95 ? -10.544 -0.774 12.830 1.00 89.12 95 GLU A CA 1
ATOM 783 C C . GLU A 1 95 ? -9.015 -0.710 12.845 1.00 89.12 95 GLU A C 1
ATOM 785 O O . GLU A 1 95 ? -8.418 -0.608 13.919 1.00 89.12 95 GLU A O 1
ATOM 790 N N . PHE A 1 96 ? -8.380 -0.754 11.670 1.00 85.81 96 PHE A N 1
ATOM 791 C CA . PHE A 1 96 ? -6.938 -0.560 11.534 1.00 85.81 96 PHE A CA 1
ATOM 792 C C . PHE A 1 96 ? -6.515 0.817 12.062 1.00 85.81 96 PHE A C 1
ATOM 794 O O . PHE A 1 96 ? -5.633 0.911 12.913 1.00 85.81 96 PHE A O 1
ATOM 801 N N . SER A 1 97 ? -7.197 1.877 11.627 1.00 85.94 97 SER A N 1
ATOM 802 C CA . SER A 1 97 ? -6.869 3.260 11.979 1.00 85.94 97 SER A CA 1
ATOM 803 C C . SER A 1 97 ? -7.043 3.583 13.463 1.00 85.94 97 SER A C 1
ATOM 805 O O . SER A 1 97 ? -6.369 4.471 13.961 1.00 85.94 97 SER A O 1
ATOM 807 N N . LYS A 1 98 ? -7.914 2.863 14.184 1.00 85.81 98 LYS A N 1
ATOM 808 C CA . LYS A 1 98 ? -8.106 3.032 15.636 1.00 85.81 98 LYS A CA 1
ATOM 809 C C . LYS A 1 98 ? -6.959 2.446 16.462 1.00 85.81 98 LYS A C 1
ATOM 811 O O . LYS A 1 98 ? -6.762 2.853 17.602 1.00 85.81 98 LYS A O 1
ATOM 816 N N . LYS A 1 99 ? -6.247 1.458 15.912 1.00 81.50 99 LYS A N 1
ATOM 817 C CA . LYS A 1 99 ? -5.127 0.760 16.568 1.00 81.50 99 LYS A CA 1
ATOM 818 C C . LYS A 1 99 ? -3.776 1.404 16.259 1.00 81.50 99 LYS A C 1
ATOM 820 O O . LYS A 1 99 ? -2.814 1.165 16.977 1.00 81.50 99 LYS A O 1
ATOM 825 N N . GLU A 1 100 ? -3.712 2.196 15.197 1.00 79.88 100 GLU A N 1
ATOM 826 C CA . GLU A 1 100 ? -2.503 2.864 14.724 1.00 79.88 100 GLU A CA 1
ATOM 827 C C . GLU A 1 100 ? -2.618 4.380 14.933 1.00 79.88 100 GLU A C 1
ATOM 829 O O . GLU A 1 100 ? -3.694 4.960 14.814 1.00 79.88 100 GLU A O 1
ATOM 834 N N . ASN A 1 101 ? -1.507 5.065 15.199 1.00 80.44 101 ASN A N 1
ATOM 835 C CA . ASN A 1 101 ? -1.506 6.516 15.403 1.00 80.44 101 ASN A CA 1
ATOM 836 C C . ASN A 1 101 ? -1.446 7.253 14.057 1.00 80.44 101 ASN A C 1
ATOM 838 O O . ASN A 1 101 ? -0.422 7.835 13.685 1.00 80.44 101 ASN A O 1
ATOM 842 N N . LEU A 1 102 ? -2.542 7.199 13.296 1.00 86.12 102 LEU A N 1
ATOM 843 C CA . LEU A 1 102 ? -2.595 7.764 11.950 1.00 86.12 102 LEU A CA 1
ATOM 844 C C . LEU A 1 102 ? -2.838 9.280 11.948 1.00 86.12 102 LEU A C 1
ATOM 846 O O . LEU A 1 102 ? -3.744 9.794 12.599 1.00 86.12 102 LEU A O 1
ATOM 850 N N . VAL A 1 103 ? -2.075 9.993 11.123 1.00 86.62 103 VAL A N 1
ATOM 851 C CA . VAL A 1 103 ? -2.251 11.417 10.816 1.00 86.62 103 VAL A CA 1
ATOM 852 C C . VAL A 1 103 ? -2.701 11.548 9.365 1.00 86.62 103 VAL A C 1
ATOM 854 O O . VAL A 1 103 ? -1.985 11.137 8.452 1.00 86.62 103 VAL A O 1
ATOM 857 N N . LYS A 1 104 ? -3.884 12.125 9.131 1.00 89.44 104 LYS A N 1
ATOM 858 C CA . LYS A 1 104 ? -4.403 12.366 7.777 1.00 89.44 104 LYS A CA 1
ATOM 859 C C . LYS A 1 104 ? -3.598 13.471 7.085 1.00 89.44 104 LYS A C 1
ATOM 861 O O . LYS A 1 104 ? -3.404 14.538 7.658 1.00 89.44 104 LYS A O 1
ATOM 866 N N . ILE A 1 105 ? -3.170 13.220 5.849 1.00 84.38 105 ILE A N 1
ATOM 867 C CA . ILE A 1 105 ? -2.423 14.181 5.017 1.00 84.38 105 ILE A CA 1
ATOM 868 C C . ILE A 1 105 ? -3.324 14.733 3.911 1.00 84.38 105 ILE A C 1
ATOM 870 O O . ILE A 1 105 ? -3.311 15.924 3.620 1.00 84.38 105 ILE A O 1
ATOM 874 N N . ASN A 1 106 ? -4.105 13.856 3.279 1.00 83.94 106 ASN A N 1
ATOM 875 C CA . ASN A 1 106 ? -5.058 14.185 2.220 1.00 83.94 106 ASN A CA 1
ATOM 876 C C . ASN A 1 106 ? -6.266 13.229 2.306 1.00 83.94 106 ASN A C 1
ATOM 878 O O . ASN A 1 106 ? -6.362 12.452 3.255 1.00 83.94 106 ASN A O 1
ATOM 882 N N . GLU A 1 107 ? -7.209 13.297 1.360 1.00 84.00 107 GLU A N 1
ATOM 883 C CA . GLU A 1 107 ? -8.503 12.601 1.443 1.00 84.00 107 GLU A CA 1
ATOM 884 C C . GLU A 1 107 ? -8.391 11.105 1.782 1.00 84.00 107 GLU A C 1
ATOM 886 O O . GLU A 1 107 ? -9.132 10.646 2.650 1.00 84.00 107 GLU A O 1
ATOM 891 N N . ASN A 1 108 ? -7.398 10.411 1.209 1.00 91.62 108 ASN A N 1
ATOM 892 C CA . ASN A 1 108 ? -7.199 8.964 1.346 1.00 91.62 108 ASN A CA 1
ATOM 893 C C . ASN A 1 108 ? -5.770 8.559 1.748 1.00 91.62 108 ASN A C 1
ATOM 895 O O . ASN A 1 108 ? -5.441 7.377 1.715 1.00 91.62 108 ASN A O 1
ATOM 899 N N . THR A 1 109 ? -4.890 9.495 2.098 1.00 90.44 109 THR A N 1
ATOM 900 C CA . THR A 1 109 ? -3.500 9.212 2.483 1.00 90.44 109 THR A CA 1
ATOM 901 C C . THR A 1 109 ? -3.214 9.694 3.896 1.00 90.44 109 THR A C 1
ATOM 903 O O . THR A 1 109 ? -3.571 10.806 4.294 1.00 90.44 109 THR A O 1
ATOM 906 N N . TYR A 1 110 ? -2.519 8.844 4.637 1.00 89.94 110 TYR A N 1
ATOM 907 C CA . TYR A 1 110 ? -2.220 8.989 6.048 1.00 89.94 110 TYR A CA 1
ATOM 908 C C . TYR A 1 110 ? -0.744 8.678 6.287 1.00 89.94 110 TYR A C 1
ATOM 910 O O . TYR A 1 110 ? -0.149 7.879 5.562 1.00 89.94 110 TYR A O 1
ATOM 918 N N . PHE A 1 111 ? -0.163 9.273 7.321 1.00 86.94 111 PHE A N 1
ATOM 919 C CA . PHE A 1 111 ? 1.097 8.808 7.887 1.00 86.94 111 PHE A CA 1
ATOM 920 C C . PHE A 1 111 ? 0.840 8.075 9.198 1.00 86.94 111 PHE A C 1
ATOM 922 O O . PHE A 1 111 ? -0.012 8.502 9.972 1.00 86.94 111 PHE A O 1
ATOM 929 N N . ASN A 1 112 ? 1.605 7.023 9.477 1.00 81.75 112 ASN A N 1
ATOM 930 C CA . ASN A 1 112 ? 1.686 6.469 10.826 1.00 81.75 112 ASN A CA 1
ATOM 931 C C . ASN A 1 112 ? 2.786 7.180 11.613 1.00 81.75 112 ASN A C 1
ATOM 933 O O . ASN A 1 112 ? 3.886 7.400 11.092 1.00 81.75 112 ASN A O 1
ATOM 937 N N . LYS A 1 113 ? 2.472 7.538 12.854 1.00 72.1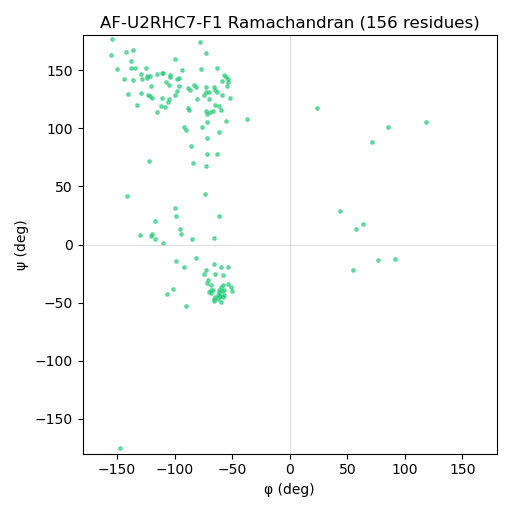9 113 LYS A N 1
ATOM 938 C CA . LYS A 1 113 ? 3.361 8.213 13.787 1.00 72.19 113 LYS A CA 1
ATOM 939 C C . LYS A 1 113 ? 3.782 7.244 14.891 1.00 72.19 113 LYS A C 1
ATOM 941 O O . LYS A 1 113 ? 2.958 6.847 15.712 1.00 72.19 113 LYS A O 1
ATOM 946 N N . PHE A 1 114 ? 5.080 6.975 14.986 1.00 66.75 114 PHE A N 1
ATOM 947 C CA . PHE A 1 114 ? 5.663 6.302 16.144 1.00 66.75 114 PHE A CA 1
ATOM 948 C C . PHE A 1 114 ? 6.462 7.297 16.984 1.00 66.75 114 PHE A C 1
ATOM 950 O O . PHE A 1 114 ? 7.138 8.190 16.461 1.00 66.75 114 PHE A O 1
ATOM 957 N N . GLU A 1 115 ? 6.348 7.171 18.303 1.00 58.38 115 GLU A N 1
ATOM 958 C CA . GLU A 1 115 ? 7.291 7.800 19.221 1.00 58.38 115 GLU A CA 1
ATOM 959 C C . GLU A 1 115 ? 8.453 6.839 19.419 1.00 58.38 115 GLU A C 1
ATOM 961 O O . GLU A 1 115 ? 8.283 5.731 19.922 1.00 58.38 115 GLU A O 1
ATOM 966 N N . ASP A 1 116 ? 9.636 7.264 18.989 1.00 60.66 116 ASP A N 1
ATOM 967 C CA . ASP A 1 116 ? 10.864 6.569 19.344 1.00 60.66 116 ASP A CA 1
ATOM 968 C C . ASP A 1 116 ? 11.201 6.833 20.826 1.00 60.66 116 ASP A C 1
ATOM 970 O O . ASP A 1 116 ? 10.711 7.788 21.437 1.00 60.66 116 ASP A O 1
ATOM 974 N N . ASN A 1 117 ? 12.103 6.037 21.400 1.00 60.78 117 ASN A N 1
ATOM 975 C CA . ASN A 1 117 ? 12.600 6.156 22.776 1.00 60.78 117 ASN A CA 1
ATOM 976 C C . ASN A 1 117 ? 13.139 7.565 23.111 1.00 60.78 117 ASN A C 1
ATOM 978 O O . ASN A 1 117 ? 13.240 7.945 24.276 1.00 60.78 117 ASN A O 1
ATOM 982 N N . SER A 1 118 ? 13.463 8.360 22.086 1.00 61.59 118 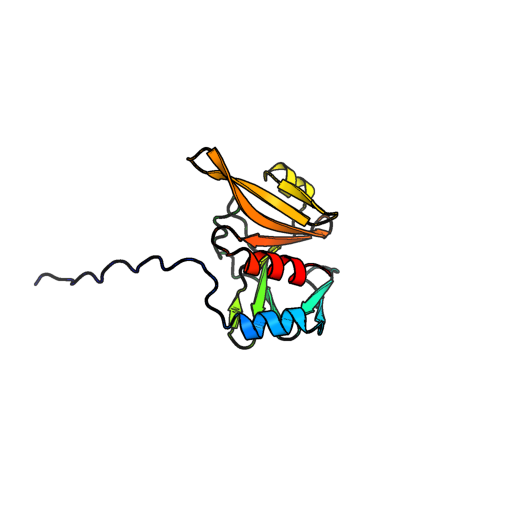SER A N 1
ATOM 983 C CA . SER A 1 118 ? 13.879 9.763 22.176 1.00 61.59 118 SER A CA 1
ATOM 984 C C . SER A 1 118 ? 12.724 10.785 22.239 1.00 61.59 118 SER A C 1
ATOM 986 O O . SER A 1 118 ? 12.986 11.990 22.205 1.00 61.59 118 SER A O 1
ATOM 988 N N . LYS A 1 119 ? 11.456 10.342 22.310 1.00 59.59 119 LYS A N 1
ATOM 989 C CA . LYS A 1 119 ? 10.219 11.158 22.232 1.00 59.59 119 LYS A CA 1
ATOM 990 C C . LYS A 1 119 ? 10.089 11.998 20.955 1.00 59.59 119 LYS A C 1
ATOM 992 O O . LYS A 1 119 ? 9.256 12.901 20.873 1.00 59.59 119 LYS A O 1
ATOM 997 N N . LYS A 1 120 ? 10.917 11.729 19.942 1.00 56.50 120 LYS A N 1
ATOM 998 C CA . LYS A 1 120 ? 10.794 12.350 18.624 1.00 56.50 120 LYS A CA 1
ATOM 999 C C . LYS A 1 120 ? 9.767 11.587 17.802 1.00 56.50 120 LYS A C 1
ATOM 1001 O O . LYS A 1 120 ? 9.745 10.360 17.779 1.00 56.50 120 LYS A O 1
ATOM 1006 N N . ILE A 1 121 ? 8.936 12.355 17.111 1.00 57.44 121 ILE A N 1
ATOM 1007 C CA . ILE A 1 121 ? 7.915 11.862 16.195 1.00 57.44 121 ILE A CA 1
ATOM 1008 C C . ILE A 1 121 ? 8.611 11.325 14.944 1.00 57.44 121 ILE A C 1
ATOM 1010 O O . ILE A 1 121 ? 9.177 12.115 14.184 1.00 57.44 121 ILE A O 1
ATOM 1014 N N . LYS A 1 122 ? 8.555 10.011 14.715 1.00 61.97 122 LYS A N 1
ATOM 1015 C CA . LYS A 1 122 ? 9.029 9.396 13.475 1.00 61.97 122 LYS A CA 1
ATOM 1016 C C . LYS A 1 122 ? 7.828 9.002 12.618 1.00 61.97 12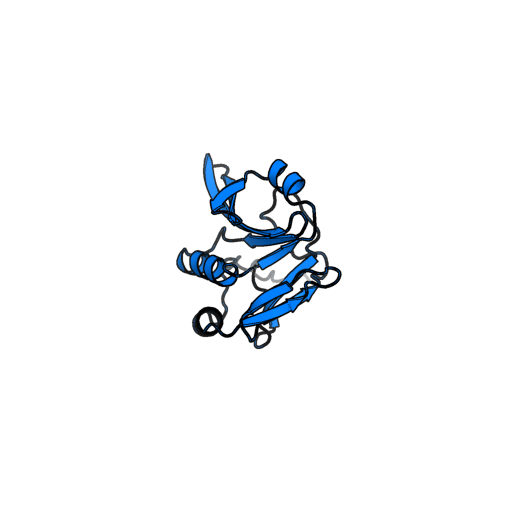2 LYS A C 1
ATOM 1018 O O . LYS A 1 122 ? 6.893 8.350 13.080 1.00 61.97 122 LYS A O 1
ATOM 1023 N N . LEU A 1 123 ? 7.822 9.483 11.376 1.00 68.75 123 LEU A N 1
ATOM 1024 C CA . LEU A 1 123 ? 6.856 9.064 10.367 1.00 68.75 123 LEU A CA 1
ATOM 1025 C C . LEU A 1 123 ? 7.451 7.871 9.633 1.00 68.75 123 LEU A C 1
ATOM 1027 O O . LEU A 1 123 ? 8.295 8.046 8.753 1.00 68.75 123 LEU A O 1
ATOM 1031 N N . ASP A 1 124 ? 7.031 6.675 10.024 1.00 74.81 124 ASP A N 1
ATOM 1032 C CA . ASP A 1 124 ? 7.629 5.442 9.514 1.00 74.81 124 ASP A CA 1
ATOM 1033 C C . ASP A 1 124 ? 6.825 4.817 8.387 1.00 74.81 124 ASP A C 1
ATOM 1035 O O . ASP A 1 124 ? 7.346 3.947 7.696 1.00 74.81 124 ASP A O 1
ATOM 1039 N N . GLN A 1 125 ? 5.576 5.238 8.166 1.00 82.19 125 GLN A N 1
ATOM 1040 C CA . GLN A 1 125 ? 4.742 4.641 7.128 1.00 82.19 125 GLN A CA 1
ATOM 1041 C C . GLN A 1 125 ? 3.836 5.634 6.419 1.00 82.19 125 GLN A C 1
ATOM 1043 O O . GLN A 1 125 ? 3.237 6.489 7.065 1.00 82.19 125 GLN A O 1
ATOM 1048 N N . ILE A 1 126 ? 3.675 5.447 5.108 1.00 86.88 126 ILE A N 1
ATOM 1049 C CA . ILE A 1 126 ? 2.599 6.036 4.303 1.00 86.88 126 ILE A CA 1
ATOM 1050 C C . ILE A 1 126 ? 1.506 4.989 4.147 1.00 86.88 126 ILE A C 1
ATOM 1052 O O . ILE A 1 126 ? 1.789 3.856 3.764 1.00 86.88 126 ILE A O 1
ATOM 1056 N N . ILE A 1 127 ? 0.261 5.380 4.382 1.00 89.69 127 ILE A N 1
ATOM 1057 C CA . ILE A 1 127 ? -0.911 4.536 4.197 1.00 89.69 127 ILE A CA 1
ATOM 1058 C C . ILE A 1 127 ? -1.840 5.212 3.197 1.00 89.69 127 ILE A C 1
ATOM 1060 O O . ILE A 1 127 ? -2.191 6.374 3.374 1.00 89.69 127 ILE A O 1
ATOM 1064 N N . LYS A 1 128 ? -2.251 4.493 2.154 1.00 93.06 128 LYS A N 1
ATOM 1065 C CA . LYS A 1 128 ? -3.240 4.937 1.169 1.00 93.06 128 LYS A CA 1
ATOM 1066 C C . LYS A 1 128 ? -4.474 4.046 1.273 1.00 93.06 128 LYS A C 1
ATOM 1068 O O . LYS A 1 128 ? -4.407 2.859 0.963 1.00 93.06 128 LYS A O 1
ATOM 1073 N N . LYS A 1 129 ? -5.600 4.617 1.691 1.00 93.69 129 LYS A N 1
ATOM 107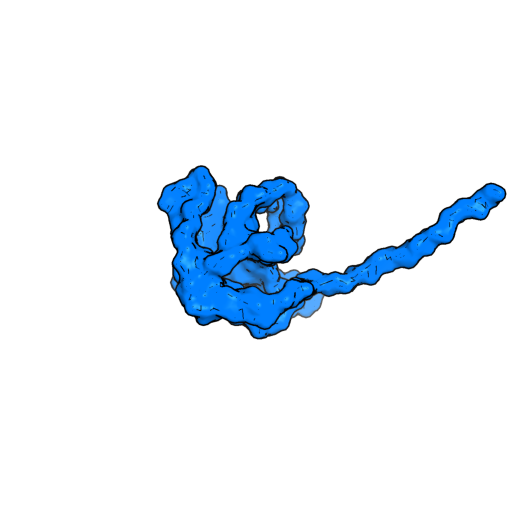4 C CA . LYS A 1 129 ? -6.910 3.970 1.642 1.00 93.69 129 LYS A CA 1
ATOM 1075 C C . LYS A 1 129 ? -7.351 3.850 0.179 1.00 93.69 129 LYS A C 1
ATOM 1077 O O . LYS A 1 129 ? -7.381 4.851 -0.528 1.00 93.69 129 LYS A O 1
ATOM 1082 N N . ILE A 1 130 ? -7.672 2.631 -0.247 1.00 92.31 130 ILE A N 1
ATOM 1083 C CA . ILE A 1 130 ? -8.235 2.316 -1.574 1.00 92.31 130 ILE A CA 1
ATOM 1084 C C . ILE A 1 130 ? -9.748 2.099 -1.433 1.00 92.31 130 ILE A C 1
ATOM 1086 O O . ILE A 1 130 ? -10.542 2.508 -2.274 1.00 92.31 130 ILE A O 1
ATOM 1090 N N .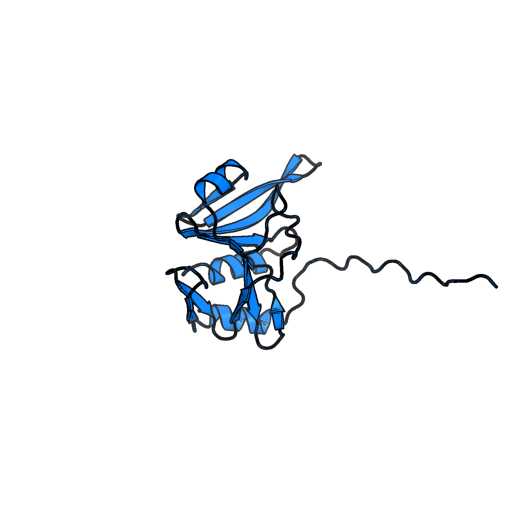 ASP A 1 131 ? -10.155 1.454 -0.339 1.00 92.06 131 ASP A N 1
ATOM 1091 C CA . ASP A 1 131 ? -11.545 1.225 0.037 1.00 92.06 131 ASP A CA 1
ATOM 1092 C C . ASP A 1 131 ? -11.671 1.054 1.559 1.00 92.06 131 ASP A C 1
ATOM 1094 O O . ASP A 1 131 ? -10.671 1.007 2.276 1.00 92.06 131 ASP A O 1
ATOM 1098 N N . ASP A 1 132 ? -12.893 0.905 2.064 1.00 92.94 132 ASP A N 1
ATOM 1099 C CA . ASP A 1 132 ? -13.164 0.637 3.482 1.00 92.94 132 ASP A CA 1
ATOM 1100 C C . ASP A 1 132 ? -12.486 -0.634 3.998 1.00 92.94 132 ASP A C 1
ATOM 1102 O O . ASP A 1 132 ? -12.168 -0.717 5.180 1.00 92.94 132 ASP A O 1
ATOM 1106 N N . ASN A 1 133 ? -12.223 -1.602 3.116 1.00 91.56 133 ASN A N 1
ATOM 1107 C CA . ASN A 1 133 ? -11.585 -2.870 3.468 1.00 91.56 133 ASN A CA 1
ATOM 1108 C C . ASN A 1 133 ? -10.254 -3.112 2.747 1.00 91.56 133 ASN A C 1
ATOM 1110 O O . ASN A 1 133 ? -9.760 -4.237 2.766 1.00 91.56 133 ASN A O 1
ATOM 1114 N N . ILE A 1 134 ? -9.706 -2.114 2.043 1.00 90.94 134 ILE A N 1
ATOM 1115 C CA . ILE A 1 134 ? -8.463 -2.265 1.280 1.00 90.94 134 ILE A CA 1
ATOM 1116 C C . ILE A 1 134 ? -7.612 -1.010 1.410 1.00 90.94 134 ILE A C 1
ATOM 1118 O O . ILE A 1 134 ? -8.064 0.101 1.137 1.00 90.94 134 ILE A O 1
ATOM 1122 N N . PHE A 1 135 ? -6.346 -1.188 1.761 1.00 92.12 135 PHE A N 1
ATOM 1123 C CA . PHE A 1 135 ? -5.395 -0.088 1.836 1.00 92.12 135 PHE A CA 1
ATOM 1124 C C . PHE A 1 135 ? -3.977 -0.561 1.535 1.00 92.12 135 PHE A C 1
ATOM 1126 O O . PHE A 1 135 ? -3.618 -1.715 1.774 1.00 92.12 135 PHE A O 1
ATOM 1133 N N . ALA A 1 136 ? -3.171 0.348 0.997 1.00 89.75 136 ALA A N 1
ATOM 1134 C CA . ALA A 1 136 ? -1.752 0.150 0.771 1.00 89.75 136 ALA A CA 1
ATOM 1135 C C . ALA A 1 136 ? -0.934 0.778 1.906 1.00 89.75 136 ALA A C 1
ATOM 1137 O O . ALA A 1 136 ? -1.279 1.849 2.397 1.00 89.75 136 ALA A O 1
ATOM 1138 N N . VAL A 1 137 ? 0.158 0.130 2.305 1.00 87.19 137 VAL A N 1
ATOM 1139 C CA . VAL A 1 137 ? 1.096 0.595 3.333 1.00 87.19 137 VAL A CA 1
ATOM 1140 C C . VAL A 1 137 ? 2.510 0.525 2.781 1.00 87.19 137 VAL A C 1
ATOM 1142 O O . VAL A 1 137 ? 2.933 -0.512 2.270 1.00 87.19 137 VAL A O 1
ATOM 1145 N N . VAL A 1 138 ? 3.258 1.611 2.930 1.00 82.56 138 VAL A N 1
ATOM 1146 C CA . VAL A 1 138 ? 4.676 1.709 2.579 1.00 82.56 138 VAL A CA 1
ATOM 1147 C C . VAL A 1 138 ? 5.461 2.056 3.830 1.00 82.56 138 VAL A C 1
ATOM 1149 O O . VAL A 1 138 ? 5.158 3.065 4.457 1.00 82.56 138 VAL A O 1
ATOM 1152 N N . ASN A 1 139 ? 6.481 1.269 4.174 1.00 76.44 139 ASN A N 1
ATOM 1153 C CA . ASN A 1 139 ? 7.432 1.649 5.223 1.00 76.44 139 ASN A CA 1
ATOM 1154 C C . ASN A 1 139 ? 8.464 2.626 4.644 1.00 76.44 139 ASN A C 1
ATOM 1156 O O . ASN A 1 139 ? 9.116 2.308 3.654 1.00 76.44 139 ASN A O 1
ATOM 1160 N N . ILE A 1 140 ? 8.612 3.791 5.272 1.00 74.06 140 ILE A N 1
ATOM 1161 C CA . ILE A 1 140 ? 9.521 4.876 4.901 1.00 74.06 140 ILE A CA 1
ATOM 1162 C C . ILE A 1 140 ? 10.544 5.234 5.997 1.00 74.06 140 ILE A C 1
ATOM 1164 O O . ILE A 1 140 ? 11.266 6.219 5.831 1.00 74.06 140 ILE A O 1
ATOM 1168 N N . ALA A 1 141 ? 10.627 4.459 7.085 1.00 65.06 141 ALA A N 1
ATOM 1169 C CA . ALA A 1 141 ? 11.437 4.734 8.279 1.00 65.06 141 ALA A CA 1
ATOM 1170 C C . ALA A 1 141 ? 12.907 5.076 7.979 1.00 65.06 141 ALA A C 1
ATOM 1172 O O . ALA A 1 141 ? 13.490 5.942 8.634 1.00 65.06 141 ALA A O 1
ATOM 1173 N N . ASP A 1 142 ? 13.479 4.423 6.963 1.00 58.19 142 ASP A N 1
ATOM 1174 C CA . ASP A 1 142 ? 14.879 4.575 6.545 1.00 58.19 142 ASP A CA 1
ATOM 1175 C C . ASP A 1 142 ? 15.003 5.140 5.116 1.00 58.19 142 ASP A C 1
ATOM 1177 O O . ASP A 1 142 ? 16.022 4.987 4.437 1.00 58.19 142 ASP A O 1
ATOM 1181 N N . MET A 1 143 ? 13.944 5.787 4.617 1.00 67.44 143 MET A N 1
ATOM 1182 C CA . MET A 1 143 ? 13.906 6.333 3.264 1.00 67.44 143 MET A CA 1
ATOM 1183 C C . MET A 1 143 ? 14.257 7.819 3.218 1.00 67.44 143 MET A C 1
ATOM 1185 O O . MET A 1 143 ? 13.735 8.637 3.975 1.00 67.44 143 MET A O 1
ATOM 1189 N N . LYS A 1 144 ? 15.084 8.188 2.233 1.00 63.94 144 LYS A N 1
ATOM 1190 C CA . LYS A 1 144 ? 15.312 9.591 1.855 1.00 63.94 144 LYS A CA 1
ATOM 1191 C C . LYS A 1 144 ? 14.013 10.221 1.337 1.00 63.94 144 LYS A C 1
ATOM 1193 O O . LYS A 1 144 ? 13.200 9.534 0.721 1.00 63.94 144 LYS A O 1
ATOM 1198 N N . ASP A 1 145 ? 13.853 11.533 1.495 1.00 62.19 145 ASP A N 1
ATOM 1199 C CA . ASP A 1 145 ? 12.612 12.241 1.128 1.00 62.19 145 ASP A CA 1
ATOM 1200 C C . ASP A 1 145 ? 12.218 12.091 -0.350 1.00 62.19 145 ASP A C 1
ATOM 1202 O O . ASP A 1 145 ? 11.040 11.936 -0.665 1.00 62.19 145 ASP A O 1
ATOM 1206 N N . ILE A 1 146 ? 13.197 12.021 -1.258 1.00 61.75 146 ILE A N 1
ATOM 1207 C CA . ILE A 1 146 ? 12.962 11.748 -2.688 1.00 61.75 146 ILE A CA 1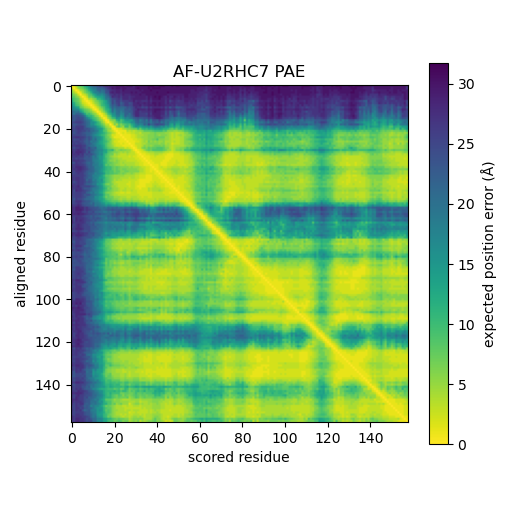
ATOM 1208 C C . ILE A 1 146 ? 12.215 10.418 -2.887 1.00 61.75 146 ILE A C 1
ATOM 1210 O O . ILE A 1 146 ? 11.319 10.327 -3.724 1.00 61.75 146 ILE A O 1
ATOM 1214 N N . SER A 1 147 ? 12.544 9.397 -2.093 1.00 66.38 147 SER A N 1
ATOM 1215 C CA . SER A 1 147 ? 11.867 8.100 -2.144 1.00 66.38 147 SER A CA 1
ATOM 1216 C C . SER A 1 147 ? 10.443 8.175 -1.586 1.00 66.38 147 SER A C 1
ATOM 1218 O O . SER A 1 147 ? 9.569 7.468 -2.074 1.00 66.38 147 SER A O 1
ATOM 1220 N N . LYS A 1 148 ? 10.165 9.056 -0.615 1.00 71.31 148 LYS A N 1
ATOM 1221 C CA . LYS A 1 148 ? 8.806 9.254 -0.078 1.00 71.31 148 LYS A CA 1
ATOM 1222 C C . LYS A 1 148 ? 7.872 9.840 -1.139 1.00 71.31 148 LYS A C 1
ATOM 1224 O O . LYS A 1 148 ? 6.800 9.288 -1.378 1.00 71.31 148 LYS A O 1
ATOM 1229 N N . ASN A 1 149 ? 8.310 10.897 -1.831 1.00 72.00 149 ASN A N 1
ATOM 1230 C CA . ASN A 1 149 ? 7.546 11.512 -2.927 1.00 72.00 149 ASN A CA 1
ATOM 1231 C C . ASN A 1 149 ? 7.276 10.523 -4.065 1.00 72.00 149 ASN A C 1
ATOM 1233 O O . ASN A 1 149 ? 6.192 10.515 -4.641 1.00 72.00 149 ASN A O 1
ATOM 1237 N N . PHE A 1 150 ? 8.237 9.642 -4.340 1.00 75.12 150 PHE A N 1
ATOM 1238 C CA . PHE A 1 150 ? 8.072 8.563 -5.305 1.00 75.12 150 PHE A CA 1
ATOM 1239 C C . PHE A 1 150 ? 6.898 7.627 -4.963 1.00 75.12 150 PHE A C 1
ATOM 1241 O O . PHE A 1 150 ? 6.093 7.321 -5.841 1.00 75.12 150 PHE A O 1
ATOM 1248 N N . PHE A 1 151 ? 6.750 7.202 -3.702 1.00 78.88 151 PHE A N 1
ATOM 1249 C CA . PHE A 1 151 ? 5.637 6.329 -3.303 1.00 78.88 151 PHE A CA 1
ATOM 1250 C C . PHE A 1 151 ? 4.289 7.055 -3.285 1.00 78.88 151 PHE A C 1
ATOM 1252 O O . PHE A 1 151 ? 3.267 6.451 -3.609 1.00 78.88 151 PHE A O 1
ATOM 1259 N N . LEU A 1 152 ? 4.282 8.347 -2.948 1.00 79.94 152 LEU A N 1
ATOM 1260 C CA . LEU A 1 152 ? 3.078 9.172 -3.047 1.00 79.94 152 LEU A CA 1
ATOM 1261 C C . LEU A 1 152 ? 2.593 9.283 -4.497 1.00 79.94 152 LEU A C 1
ATOM 1263 O O . LEU A 1 152 ? 1.401 9.116 -4.745 1.00 79.94 152 LEU A O 1
ATOM 1267 N N . GLU A 1 153 ? 3.503 9.490 -5.452 1.00 80.69 153 GLU A N 1
ATOM 1268 C CA . GLU A 1 153 ? 3.146 9.551 -6.874 1.00 80.69 153 GLU A CA 1
ATOM 1269 C C . GLU A 1 153 ? 2.696 8.182 -7.409 1.00 80.69 153 GLU A C 1
ATOM 1271 O O . GLU A 1 153 ? 1.719 8.094 -8.155 1.00 80.69 153 GLU A O 1
ATOM 1276 N N . LEU A 1 154 ? 3.348 7.095 -6.976 1.00 81.00 154 LEU A N 1
ATOM 1277 C CA . LEU A 1 154 ? 2.963 5.726 -7.336 1.00 81.00 154 LEU A CA 1
ATOM 1278 C C . LEU A 1 154 ? 1.510 5.409 -6.941 1.00 81.00 154 LEU A C 1
ATOM 1280 O O . LEU A 1 154 ? 0.783 4.820 -7.737 1.00 81.00 154 LEU A O 1
ATOM 1284 N N . MET A 1 155 ? 1.091 5.807 -5.736 1.00 84.88 155 MET A N 1
ATOM 1285 C CA . MET A 1 155 ? -0.234 5.501 -5.171 1.00 84.88 155 MET A CA 1
ATOM 1286 C C . MET A 1 155 ? -1.280 6.602 -5.409 1.00 84.88 155 MET A C 1
ATOM 1288 O O . MET A 1 155 ? -2.359 6.586 -4.810 1.00 84.88 155 MET A O 1
ATOM 1292 N N . LYS A 1 156 ? -0.965 7.604 -6.234 1.00 83.94 156 LYS A N 1
ATOM 1293 C CA . LYS A 1 156 ? -1.834 8.765 -6.457 1.00 83.94 156 LYS A CA 1
ATOM 1294 C C . LYS A 1 156 ? -3.196 8.370 -7.029 1.00 83.94 156 LYS A C 1
ATOM 1296 O O . LYS A 1 156 ? -4.212 8.813 -6.499 1.00 83.94 156 LYS A O 1
ATOM 1301 N N . ASP A 1 157 ? -3.186 7.477 -8.019 1.00 82.31 157 ASP A N 1
ATOM 1302 C CA . ASP A 1 157 ? -4.366 7.038 -8.781 1.00 82.31 157 ASP A CA 1
ATOM 1303 C C . ASP A 1 157 ? -4.933 5.694 -8.285 1.00 82.31 157 ASP A C 1
ATOM 1305 O O . ASP A 1 157 ? -5.510 4.928 -9.062 1.00 82.31 157 ASP A O 1
ATOM 1309 N N . TRP A 1 158 ? -4.669 5.358 -7.021 1.00 85.81 158 TRP A N 1
ATOM 1310 C CA . TRP A 1 158 ? -5.176 4.156 -6.356 1.00 85.81 158 TRP A CA 1
ATOM 1311 C C . TRP A 1 158 ? -6.331 4.495 -5.426 1.00 85.81 158 TRP A C 1
ATOM 1313 O O . TRP A 1 158 ? -6.309 5.609 -4.841 1.00 85.81 158 TRP A O 1
#

pLDDT: mean 72.67, std 16.54, range [32.19, 93.69]